Protein AF-A0A966QA47-F1 (afdb_monomer_lite)

Foldseek 3Di:
DVVQP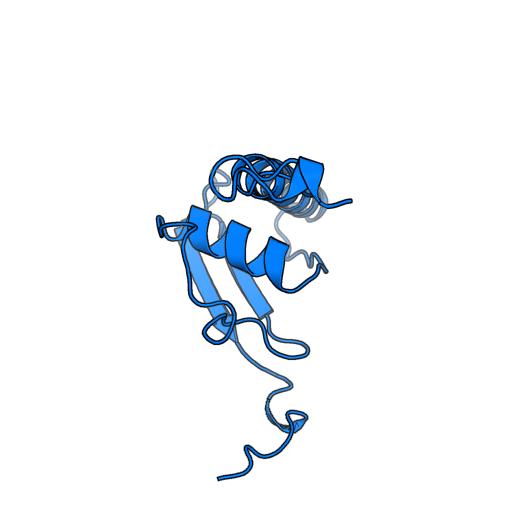PDVPPRPPDDDLVVLLVVVVVVVVVQVVVCPPHDGDDDDDQLSVQSNVCVLVVHDPDDDSVPGQDDDPKDWDFDADPVRDGPDIDIDDPPPVVDDDDDD

Structure (mmCIF, N/CA/C/O backbone):
data_AF-A0A966QA47-F1
#
_entry.id   AF-A0A966QA47-F1
#
loop_
_atom_site.group_PDB
_atom_site.id
_atom_site.type_symbol
_atom_site.label_atom_id
_atom_site.label_alt_id
_atom_site.label_comp_id
_atom_site.label_asym_id
_atom_site.label_entity_id
_atom_site.label_seq_id
_atom_site.pdbx_PDB_ins_code
_atom_site.Cartn_x
_atom_site.Cartn_y
_atom_site.Cartn_z
_atom_site.occupancy
_atom_site.B_iso_or_equiv
_atom_site.auth_seq_id
_atom_site.auth_comp_id
_atom_site.auth_asym_id
_atom_site.auth_atom_id
_atom_site.pdbx_PDB_model_num
ATOM 1 N N . ALA A 1 1 ? 23.779 8.541 -19.150 1.00 63.19 1 ALA A N 1
ATOM 2 C CA . ALA A 1 1 ? 22.661 7.634 -18.809 1.00 63.19 1 ALA A CA 1
ATOM 3 C C . ALA A 1 1 ? 23.133 6.231 -18.391 1.00 63.19 1 ALA A C 1
ATOM 5 O O . ALA A 1 1 ? 22.793 5.807 -17.298 1.00 63.19 1 ALA A O 1
ATOM 6 N N . TRP A 1 2 ? 23.969 5.535 -19.175 1.00 68.06 2 TRP A N 1
ATOM 7 C CA . TRP A 1 2 ? 24.352 4.129 -18.922 1.00 68.06 2 TRP A CA 1
ATOM 8 C C . TRP A 1 2 ? 25.136 3.871 -17.624 1.00 68.06 2 TRP A C 1
ATOM 10 O O . TRP A 1 2 ? 24.915 2.857 -16.968 1.00 68.06 2 TRP A O 1
ATOM 20 N N . LYS A 1 3 ? 25.967 4.824 -17.177 1.00 71.50 3 LYS A N 1
ATOM 21 C CA . LYS A 1 3 ? 26.704 4.721 -15.902 1.00 71.50 3 LYS A CA 1
ATOM 22 C C . LYS A 1 3 ? 25.813 4.554 -14.662 1.00 71.50 3 LYS A C 1
ATOM 24 O O . LYS A 1 3 ? 26.298 4.114 -13.634 1.00 71.50 3 LYS A O 1
ATOM 29 N N . HIS A 1 4 ? 24.525 4.899 -14.743 1.00 64.88 4 HIS A N 1
ATOM 30 C CA . HIS A 1 4 ? 23.577 4.783 -13.627 1.00 64.88 4 HIS A CA 1
ATOM 31 C C . HIS A 1 4 ? 22.844 3.434 -13.582 1.00 64.88 4 HIS A C 1
ATOM 33 O O . HIS A 1 4 ? 22.201 3.131 -12.578 1.00 64.88 4 HIS A O 1
ATOM 39 N N . LEU A 1 5 ? 22.968 2.631 -14.646 1.00 70.50 5 LEU A N 1
ATOM 40 C CA . LEU A 1 5 ? 22.315 1.330 -14.828 1.00 70.50 5 LEU A CA 1
ATOM 41 C C . LEU A 1 5 ? 23.267 0.143 -14.597 1.00 70.50 5 LEU A C 1
ATOM 43 O O . LEU A 1 5 ? 22.831 -1.002 -14.622 1.00 70.50 5 LEU A O 1
ATOM 47 N N . TRP A 1 6 ? 24.559 0.403 -14.370 1.00 75.62 6 TRP A N 1
ATOM 48 C CA . TRP A 1 6 ? 25.592 -0.635 -14.252 1.00 75.62 6 TRP A CA 1
ATOM 49 C C . TRP A 1 6 ? 25.422 -1.542 -13.027 1.00 75.62 6 TRP A C 1
ATOM 51 O O . TRP A 1 6 ? 25.799 -2.709 -13.061 1.00 75.62 6 TRP A O 1
ATOM 61 N N . ASN A 1 7 ? 24.847 -1.006 -11.947 1.00 74.50 7 ASN A N 1
ATOM 62 C CA . ASN A 1 7 ? 24.580 -1.747 -10.728 1.00 74.50 7 ASN A CA 1
ATOM 63 C C . ASN A 1 7 ? 23.064 -1.888 -10.536 1.00 74.50 7 ASN A C 1
ATOM 65 O O . ASN A 1 7 ? 22.442 -1.012 -9.927 1.00 74.50 7 ASN A O 1
ATOM 69 N N . PRO A 1 8 ? 22.460 -2.987 -11.017 1.00 67.25 8 PRO A N 1
ATOM 70 C CA . PRO A 1 8 ? 21.028 -3.219 -10.852 1.00 67.25 8 PRO A CA 1
ATOM 71 C C . PRO A 1 8 ? 20.625 -3.430 -9.383 1.00 67.25 8 PRO A C 1
ATOM 73 O O . PRO A 1 8 ? 19.454 -3.284 -9.048 1.00 67.25 8 PRO A O 1
ATOM 76 N N . TRP A 1 9 ? 21.581 -3.737 -8.497 1.00 70.12 9 TRP A N 1
ATOM 77 C CA . TRP A 1 9 ? 21.356 -3.956 -7.063 1.00 70.12 9 TRP A CA 1
ATOM 78 C C . TRP A 1 9 ? 21.452 -2.676 -6.226 1.00 70.12 9 TRP A C 1
ATOM 80 O O . TRP A 1 9 ? 20.928 -2.624 -5.115 1.00 70.12 9 TRP A O 1
ATOM 90 N N . ARG A 1 10 ? 22.104 -1.634 -6.752 1.00 66.44 10 ARG A N 1
ATOM 91 C CA . ARG A 1 10 ? 22.097 -0.267 -6.208 1.00 66.44 10 ARG A CA 1
ATOM 92 C C . ARG A 1 10 ? 21.760 0.717 -7.327 1.00 66.44 10 ARG A C 1
ATOM 94 O O . ARG A 1 10 ? 22.630 1.479 -7.759 1.00 66.44 10 ARG A O 1
ATOM 101 N N . PRO A 1 11 ? 20.520 0.670 -7.835 1.00 62.66 11 PRO A N 1
ATOM 102 C CA . PRO A 1 11 ? 20.110 1.524 -8.932 1.00 62.66 11 PRO A CA 1
ATOM 103 C C . PRO A 1 11 ? 20.150 2.984 -8.478 1.00 62.66 11 PRO A C 1
ATOM 105 O O . PRO A 1 11 ? 19.421 3.387 -7.581 1.00 62.66 11 PRO A O 1
ATOM 108 N N . SER A 1 12 ? 21.013 3.785 -9.102 1.00 65.50 12 SER A N 1
ATOM 109 C CA . SER A 1 12 ? 21.149 5.220 -8.786 1.00 65.50 12 SER A CA 1
ATOM 110 C C . SER A 1 12 ? 20.118 6.104 -9.500 1.00 65.50 12 SER A C 1
ATOM 112 O O . SER A 1 12 ? 20.156 7.322 -9.367 1.00 65.50 12 SER A O 1
ATOM 114 N N . TRP A 1 13 ? 19.223 5.505 -10.295 1.00 69.56 13 TRP A N 1
ATOM 115 C CA . TRP A 1 13 ? 18.276 6.229 -11.150 1.00 69.56 13 TRP A CA 1
ATOM 116 C C . TRP A 1 13 ? 16.886 6.423 -10.518 1.00 69.56 13 TRP A C 1
ATOM 118 O O . TRP A 1 13 ? 16.012 7.014 -11.150 1.00 69.56 13 TRP A O 1
ATOM 128 N N . GLY A 1 14 ? 16.657 5.930 -9.298 1.00 78.69 14 GLY A N 1
ATOM 129 C CA . GLY A 1 14 ? 15.354 6.005 -8.640 1.00 78.69 14 GLY A CA 1
ATOM 130 C C . GLY A 1 14 ? 15.439 5.971 -7.118 1.00 78.69 14 GLY A C 1
ATOM 131 O O . GLY A 1 14 ? 16.498 5.739 -6.542 1.00 78.69 14 GLY A O 1
ATOM 132 N N . GLU A 1 15 ? 14.296 6.205 -6.481 1.00 87.81 15 GLU A N 1
ATOM 133 C CA . GLU A 1 15 ? 14.147 6.183 -5.025 1.00 87.81 15 GLU A CA 1
ATOM 134 C C . GLU A 1 15 ? 14.139 4.733 -4.503 1.00 87.81 15 GLU A C 1
ATOM 136 O O . GLU A 1 15 ? 13.335 3.915 -4.982 1.00 87.81 15 GLU A O 1
ATOM 141 N N . PRO A 1 16 ? 14.975 4.394 -3.506 1.00 88.69 16 PRO A N 1
ATOM 142 C CA . PRO A 1 16 ? 14.943 3.092 -2.852 1.00 88.69 16 PRO A CA 1
ATOM 143 C C . PRO A 1 16 ? 13.549 2.746 -2.317 1.00 88.69 16 PRO A C 1
ATOM 145 O O . PRO A 1 16 ? 12.842 3.587 -1.764 1.00 88.69 16 PRO A O 1
ATOM 148 N N . TYR A 1 17 ? 13.147 1.477 -2.422 1.00 91.88 17 TYR A N 1
ATOM 149 C CA . TYR A 1 17 ? 11.828 1.051 -1.942 1.00 91.88 17 TYR A CA 1
ATOM 150 C C . TYR A 1 17 ? 11.619 1.313 -0.448 1.00 91.88 17 TYR A C 1
ATOM 152 O O . TYR A 1 17 ? 10.513 1.653 -0.048 1.00 91.88 17 TYR A O 1
ATOM 160 N N . THR A 1 18 ? 12.665 1.218 0.372 1.00 92.75 18 THR A N 1
ATOM 161 C CA . THR A 1 18 ? 12.602 1.549 1.803 1.00 92.75 18 THR A CA 1
ATOM 162 C C . THR A 1 18 ? 12.255 3.016 2.053 1.00 92.75 18 THR A C 1
ATOM 164 O O . THR A 1 18 ? 11.474 3.305 2.957 1.00 92.75 18 THR A O 1
ATOM 167 N N . GLU A 1 19 ? 12.775 3.930 1.233 1.00 94.00 19 GLU A N 1
ATOM 168 C CA . GLU A 1 19 ? 12.455 5.360 1.305 1.00 94.00 19 GLU A CA 1
ATOM 169 C C . GLU A 1 19 ? 11.022 5.623 0.822 1.00 94.00 19 GLU A C 1
ATOM 171 O O . GLU A 1 19 ? 10.259 6.298 1.516 1.00 94.00 19 GLU A O 1
ATOM 176 N N . GLN A 1 20 ? 10.595 4.967 -0.266 1.00 94.81 20 GLN A N 1
ATOM 177 C CA . GLN A 1 20 ? 9.199 5.014 -0.726 1.00 94.81 20 GLN A CA 1
ATOM 178 C C . GLN A 1 20 ? 8.220 4.532 0.352 1.00 94.81 20 GLN A C 1
ATOM 180 O O . GLN A 1 20 ? 7.184 5.162 0.569 1.00 94.81 20 GLN A O 1
ATOM 185 N N . VAL A 1 21 ? 8.540 3.435 1.053 1.00 97.12 21 VAL A N 1
ATOM 186 C CA . VAL A 1 21 ? 7.735 2.943 2.181 1.00 97.12 21 VAL A CA 1
ATOM 187 C C . VAL A 1 21 ? 7.667 3.992 3.283 1.00 97.12 21 VAL A C 1
ATOM 189 O O . VAL A 1 21 ? 6.572 4.276 3.760 1.00 97.12 21 VAL A O 1
ATOM 192 N N . ALA A 1 22 ? 8.804 4.556 3.697 1.00 97.75 22 ALA A N 1
ATOM 193 C CA . ALA A 1 22 ? 8.844 5.550 4.767 1.00 97.75 22 ALA A CA 1
ATOM 194 C C . ALA A 1 22 ? 7.977 6.772 4.426 1.00 97.75 22 ALA A C 1
ATOM 196 O O . ALA A 1 22 ? 7.144 7.189 5.231 1.00 97.75 22 ALA A O 1
ATOM 197 N N . ARG A 1 23 ? 8.092 7.277 3.194 1.00 97.38 23 ARG A N 1
ATOM 198 C CA . ARG A 1 23 ? 7.320 8.421 2.702 1.00 97.38 23 ARG A CA 1
ATOM 199 C C . ARG A 1 23 ? 5.823 8.126 2.610 1.00 97.38 23 ARG A C 1
ATOM 201 O O . ARG A 1 23 ? 5.010 8.935 3.048 1.00 97.38 23 ARG A O 1
ATOM 208 N N . MET A 1 24 ? 5.447 6.955 2.097 1.00 97.94 24 MET A N 1
ATOM 209 C CA . MET A 1 24 ? 4.043 6.541 2.033 1.00 97.94 24 MET A CA 1
ATOM 210 C C . MET A 1 24 ? 3.447 6.294 3.426 1.00 97.94 24 MET A C 1
ATOM 212 O O . MET A 1 24 ? 2.305 6.678 3.662 1.00 97.94 24 MET A O 1
ATOM 216 N N . LYS A 1 25 ? 4.207 5.717 4.368 1.00 97.62 25 LYS A N 1
ATOM 217 C CA . LYS A 1 25 ? 3.774 5.562 5.767 1.00 97.62 25 LYS A CA 1
ATOM 218 C C . LYS A 1 25 ? 3.527 6.915 6.429 1.00 97.62 25 LYS A C 1
ATOM 220 O O . LYS A 1 25 ? 2.502 7.071 7.080 1.00 97.62 25 LYS A O 1
ATOM 225 N N . ALA A 1 26 ? 4.410 7.891 6.217 1.00 98.06 26 ALA A N 1
ATOM 226 C CA . ALA A 1 26 ? 4.222 9.245 6.734 1.00 98.06 26 ALA A CA 1
ATOM 227 C C . ALA A 1 26 ? 2.957 9.912 6.164 1.00 98.06 26 ALA A C 1
ATOM 229 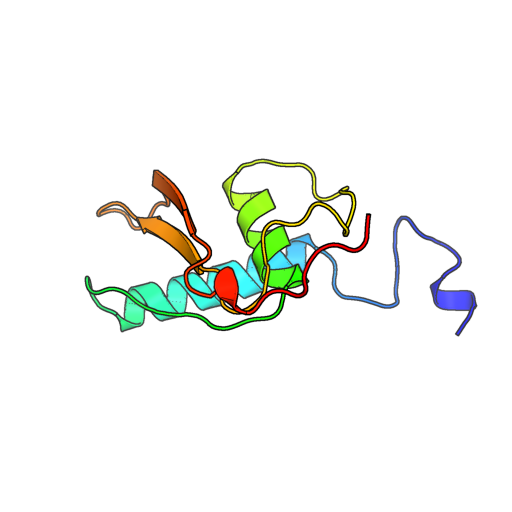O O . ALA A 1 26 ? 2.194 10.512 6.915 1.00 98.06 26 ALA A O 1
ATOM 230 N N . ALA A 1 27 ? 2.691 9.760 4.861 1.00 98.06 27 ALA A N 1
ATOM 231 C CA . ALA A 1 27 ? 1.476 10.285 4.234 1.00 98.06 27 ALA A CA 1
ATOM 232 C C . ALA A 1 27 ? 0.194 9.628 4.778 1.00 98.06 27 ALA A C 1
ATOM 234 O O . ALA A 1 27 ? -0.781 10.320 5.064 1.00 98.06 27 ALA A O 1
ATOM 235 N N . VAL A 1 28 ? 0.199 8.301 4.948 1.00 97.94 28 VAL A N 1
ATOM 236 C CA . VAL A 1 28 ? -0.924 7.562 5.547 1.00 97.94 28 VAL A CA 1
ATOM 237 C C . VAL A 1 28 ? -1.159 7.999 6.989 1.00 97.94 28 VAL A C 1
ATOM 239 O O . VAL A 1 28 ? -2.301 8.234 7.370 1.00 97.94 28 VAL A O 1
ATOM 242 N N . GLU A 1 29 ? -0.097 8.150 7.778 1.00 97.50 29 GLU A N 1
ATOM 243 C CA . GLU A 1 29 ? -0.207 8.575 9.172 1.00 97.50 29 GLU A CA 1
ATOM 244 C C . GLU A 1 29 ? -0.735 10.008 9.292 1.00 97.50 29 GLU A C 1
ATOM 246 O O . GLU A 1 29 ? -1.645 10.265 10.076 1.00 97.50 29 GLU A O 1
ATOM 251 N N . ALA A 1 30 ? -0.245 10.929 8.458 1.00 98.19 30 ALA A N 1
ATOM 252 C CA . ALA A 1 30 ? -0.763 12.292 8.402 1.00 98.19 30 ALA A CA 1
ATOM 253 C C . ALA A 1 30 ? -2.263 12.316 8.059 1.00 98.19 30 ALA A C 1
ATOM 255 O O . ALA A 1 30 ? -3.032 13.035 8.698 1.00 98.19 30 ALA A O 1
ATOM 256 N N . ALA A 1 31 ? -2.696 11.492 7.098 1.00 98.12 31 ALA A N 1
ATOM 257 C CA . ALA A 1 31 ? -4.104 11.365 6.733 1.00 98.12 31 ALA A CA 1
ATOM 258 C C . ALA A 1 31 ? -4.950 10.761 7.870 1.00 98.12 31 ALA A C 1
ATOM 260 O O . ALA A 1 31 ? -6.033 11.267 8.156 1.00 98.12 31 ALA A O 1
ATOM 261 N N . ARG A 1 32 ? -4.444 9.728 8.559 1.00 96.94 32 ARG A N 1
ATOM 262 C CA . ARG A 1 32 ? -5.100 9.099 9.718 1.00 96.94 32 ARG A CA 1
ATOM 263 C C . ARG A 1 32 ? -5.315 10.100 10.855 1.00 96.94 32 ARG A C 1
ATOM 265 O O . ARG A 1 32 ? -6.411 10.173 11.406 1.00 96.94 32 ARG A O 1
ATOM 272 N N . VAL A 1 33 ? -4.284 10.881 11.189 1.00 97.00 33 VAL A N 1
ATOM 273 C CA . VAL A 1 33 ? -4.358 11.923 12.224 1.00 97.00 33 VAL A CA 1
ATOM 274 C C . VAL A 1 33 ? -5.357 13.010 11.825 1.00 97.00 33 VAL A C 1
ATOM 276 O O . VAL A 1 33 ? -6.216 13.368 12.628 1.00 97.00 33 VAL A O 1
ATOM 279 N N . ALA A 1 34 ? -5.305 13.491 10.579 1.00 97.94 34 ALA A N 1
ATOM 280 C CA . ALA A 1 34 ? -6.223 14.516 10.083 1.00 97.94 34 ALA A CA 1
ATOM 281 C C . ALA A 1 34 ? -7.692 14.051 10.055 1.00 97.94 34 ALA A C 1
ATOM 283 O O . ALA A 1 34 ? -8.595 14.853 10.290 1.00 97.94 34 ALA A O 1
ATOM 284 N N . ALA A 1 35 ? -7.943 12.764 9.795 1.00 97.31 35 ALA A N 1
ATOM 285 C CA . ALA A 1 35 ? -9.292 12.204 9.759 1.00 97.31 35 ALA A CA 1
ATOM 286 C C . ALA A 1 35 ? -9.938 12.055 11.149 1.00 97.31 35 ALA A C 1
ATOM 288 O O . ALA A 1 35 ? -11.162 11.961 11.238 1.00 97.31 35 ALA A O 1
ATOM 289 N N . ASN A 1 36 ? -9.144 12.064 12.229 1.00 94.69 36 ASN A N 1
ATOM 290 C CA . ASN A 1 36 ? -9.600 12.075 13.624 1.00 94.69 36 ASN A CA 1
ATOM 291 C C . ASN A 1 36 ? -10.713 11.045 13.929 1.00 94.69 36 ASN A C 1
ATOM 293 O O . ASN A 1 36 ? -11.816 11.394 14.352 1.00 94.69 36 ASN A O 1
ATOM 297 N N . GLY A 1 37 ? -10.433 9.766 13.659 1.00 93.12 37 GLY A N 1
ATOM 298 C CA . GLY A 1 37 ? -11.367 8.655 13.896 1.00 93.12 37 GLY A CA 1
ATOM 299 C C . GLY A 1 37 ? -12.363 8.387 12.762 1.00 93.12 37 GLY A C 1
ATOM 300 O O . GLY A 1 37 ? -13.197 7.496 12.892 1.00 93.12 37 GLY A O 1
ATOM 301 N N . LYS A 1 38 ? -12.277 9.130 11.654 1.00 96.06 38 LYS A N 1
ATOM 302 C CA . LYS A 1 38 ? -13.000 8.860 10.403 1.00 96.06 38 LYS A CA 1
ATOM 303 C C . LYS A 1 38 ? -12.082 8.192 9.379 1.00 96.06 38 LYS A C 1
ATOM 305 O O . LYS A 1 38 ? -10.866 8.131 9.562 1.00 96.06 38 LYS A O 1
ATOM 310 N N . ASP A 1 39 ? -12.669 7.765 8.267 1.00 96.69 39 ASP A N 1
ATOM 311 C CA . ASP A 1 39 ? -11.916 7.266 7.121 1.00 96.69 39 ASP A CA 1
ATOM 312 C C . ASP A 1 39 ? -11.214 8.404 6.368 1.00 96.69 39 ASP A C 1
ATOM 314 O O . ASP A 1 39 ? -11.745 9.508 6.218 1.00 96.69 39 ASP A O 1
ATOM 318 N N . ALA A 1 40 ? -10.020 8.110 5.852 1.00 97.56 40 ALA A N 1
ATOM 319 C CA . ALA A 1 40 ? -9.227 9.011 5.021 1.00 97.56 40 ALA A CA 1
ATOM 320 C C . ALA A 1 40 ? -8.837 8.321 3.709 1.00 97.56 40 ALA A C 1
ATOM 322 O O . ALA A 1 40 ? -8.583 7.115 3.678 1.00 97.56 40 ALA A O 1
ATOM 323 N N . ILE A 1 41 ? -8.733 9.096 2.627 1.00 97.00 41 ILE A N 1
ATOM 324 C CA . ILE A 1 41 ? -8.305 8.603 1.314 1.00 97.00 41 ILE A CA 1
ATOM 325 C C . ILE A 1 41 ? -6.974 9.251 0.944 1.00 97.00 41 ILE A C 1
ATOM 327 O O . ILE A 1 41 ? -6.843 10.473 0.941 1.00 97.00 41 ILE A O 1
ATOM 331 N N . VAL A 1 42 ? -6.000 8.417 0.574 1.00 97.81 42 VAL A N 1
ATOM 332 C CA . VAL A 1 42 ? -4.719 8.845 0.004 1.00 97.81 42 VAL A CA 1
ATOM 333 C C . VAL A 1 42 ? -4.630 8.322 -1.423 1.00 97.81 42 VAL A C 1
ATOM 335 O O . VAL A 1 42 ? -4.708 7.116 -1.656 1.00 97.81 42 VAL A O 1
ATOM 338 N N . VAL A 1 43 ? -4.448 9.228 -2.384 1.00 97.31 43 VAL A N 1
ATOM 339 C CA . VAL A 1 43 ? -4.314 8.887 -3.806 1.00 97.31 43 VAL A CA 1
ATOM 340 C C . VAL A 1 43 ? -2.840 8.920 -4.191 1.00 97.31 43 VAL A C 1
ATOM 342 O O . VAL A 1 43 ? -2.126 9.871 -3.886 1.00 97.31 43 VAL A O 1
ATOM 345 N N . SER A 1 44 ? -2.370 7.863 -4.846 1.00 95.75 44 SER A N 1
ATOM 346 C CA . SER A 1 44 ? -0.976 7.730 -5.269 1.00 95.75 44 SER A CA 1
ATOM 347 C C . SER A 1 44 ? -0.879 6.869 -6.530 1.00 95.75 44 SER A C 1
ATOM 349 O O . SER A 1 44 ? -1.886 6.484 -7.126 1.00 95.75 44 SER A O 1
ATOM 351 N N . HIS A 1 45 ? 0.344 6.574 -6.955 1.00 95.06 45 HIS A N 1
ATOM 352 C CA . HIS A 1 45 ? 0.620 5.755 -8.127 1.00 95.06 45 HIS A CA 1
ATOM 353 C C . HIS A 1 45 ? 0.832 4.281 -7.773 1.00 95.06 45 HIS A C 1
ATOM 355 O O . HIS A 1 45 ? 1.093 3.904 -6.630 1.00 95.06 45 HIS A O 1
ATOM 361 N N . GLN A 1 46 ? 0.779 3.444 -8.810 1.00 95.44 46 GLN A N 1
ATOM 362 C CA . GLN A 1 46 ? 0.790 1.989 -8.694 1.00 95.44 46 GLN A CA 1
ATOM 363 C C . GLN A 1 46 ? 1.948 1.434 -7.850 1.00 95.44 46 GLN A C 1
ATOM 365 O O . GLN A 1 46 ? 1.749 0.563 -7.005 1.00 95.44 46 GLN A O 1
ATOM 370 N N . LEU A 1 47 ? 3.175 1.909 -8.092 1.00 94.94 47 LEU A N 1
ATOM 371 C CA . LEU A 1 47 ? 4.365 1.385 -7.424 1.00 94.94 47 LEU A CA 1
ATOM 372 C C . LEU A 1 47 ? 4.416 1.756 -5.928 1.00 94.94 47 LEU A C 1
ATOM 374 O O . LEU A 1 47 ? 4.541 0.825 -5.131 1.00 94.94 47 LEU A O 1
ATOM 378 N N . PRO A 1 48 ? 4.266 3.033 -5.519 1.00 96.00 48 PRO A N 1
ATOM 379 C CA . PRO A 1 48 ? 4.222 3.392 -4.101 1.00 96.00 48 PRO A CA 1
ATOM 380 C C . PRO A 1 48 ? 3.147 2.644 -3.302 1.00 96.00 48 PRO A C 1
ATOM 382 O O . PRO A 1 48 ? 3.434 2.157 -2.210 1.00 96.00 48 PRO A O 1
ATOM 385 N N . ILE A 1 49 ? 1.936 2.490 -3.859 1.00 97.38 49 ILE A N 1
ATOM 386 C CA . ILE A 1 49 ? 0.842 1.739 -3.216 1.00 97.38 49 ILE A CA 1
ATOM 387 C C . ILE A 1 49 ? 1.255 0.280 -2.999 1.00 97.38 49 ILE A C 1
ATOM 389 O O . ILE A 1 49 ? 1.147 -0.251 -1.892 1.00 97.38 49 ILE A O 1
ATOM 393 N N . TRP A 1 50 ? 1.777 -0.367 -4.044 1.00 97.12 50 TRP A N 1
ATOM 394 C CA . TRP A 1 50 ? 2.176 -1.771 -3.982 1.00 97.12 50 TRP A CA 1
ATOM 395 C C . TRP A 1 50 ? 3.329 -2.027 -3.006 1.00 97.12 50 TRP A C 1
ATOM 397 O O . TRP A 1 50 ? 3.322 -3.022 -2.280 1.00 97.12 50 TRP A O 1
ATOM 407 N N . ILE A 1 51 ? 4.324 -1.140 -2.979 1.00 96.81 51 ILE A N 1
ATOM 408 C CA . ILE A 1 51 ? 5.493 -1.269 -2.106 1.00 96.81 51 ILE A CA 1
ATOM 409 C C . ILE A 1 51 ? 5.119 -1.012 -0.640 1.00 96.81 51 ILE A C 1
ATOM 411 O O . ILE A 1 51 ? 5.546 -1.778 0.227 1.00 96.81 51 ILE A O 1
ATOM 415 N N . LEU A 1 52 ? 4.255 -0.026 -0.358 1.00 97.62 52 LEU A N 1
ATOM 416 C CA . LEU A 1 52 ? 3.683 0.167 0.979 1.00 97.62 52 LEU A CA 1
ATOM 417 C C . LEU A 1 52 ? 2.942 -1.094 1.438 1.00 97.62 52 LEU A C 1
ATOM 419 O O . LEU A 1 52 ? 3.241 -1.622 2.508 1.00 97.62 52 LEU A O 1
ATOM 423 N N . ARG A 1 53 ? 2.024 -1.606 0.610 1.00 97.19 53 ARG A N 1
ATOM 424 C CA . ARG A 1 53 ? 1.284 -2.841 0.893 1.00 97.19 53 ARG A CA 1
ATOM 425 C C . ARG A 1 53 ? 2.221 -4.017 1.161 1.00 97.19 53 ARG A C 1
ATOM 427 O O . ARG A 1 53 ? 2.056 -4.708 2.159 1.00 97.19 53 ARG A O 1
ATOM 434 N N . SER A 1 54 ? 3.229 -4.206 0.311 1.00 96.62 54 SER A N 1
ATOM 435 C CA . SER A 1 54 ? 4.221 -5.273 0.474 1.00 96.62 54 SER A CA 1
ATOM 436 C C . SER A 1 54 ? 4.953 -5.156 1.811 1.00 96.62 54 SER A C 1
ATOM 438 O O . SER A 1 54 ? 5.143 -6.163 2.481 1.00 96.62 54 SER A O 1
ATOM 440 N N . SER A 1 55 ? 5.311 -3.937 2.236 1.00 96.94 55 SER A N 1
ATOM 441 C CA . SER A 1 55 ? 5.917 -3.712 3.552 1.00 96.94 55 SER A CA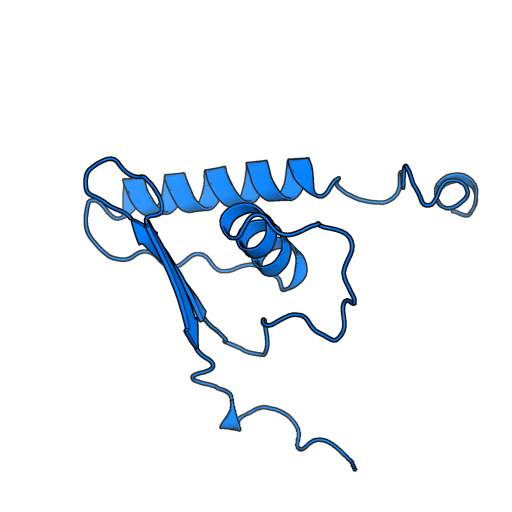 1
ATOM 442 C C . SER A 1 55 ? 4.968 -4.028 4.707 1.00 96.94 55 SER A C 1
ATOM 444 O O . SER A 1 55 ? 5.436 -4.556 5.712 1.00 96.94 55 SER A O 1
ATOM 446 N N . VAL A 1 56 ? 3.682 -3.686 4.595 1.00 96.69 56 VAL A N 1
ATOM 447 C CA . VAL A 1 56 ? 2.671 -3.968 5.629 1.00 96.69 56 VAL A CA 1
ATOM 448 C C . VAL A 1 56 ? 2.412 -5.473 5.746 1.00 96.69 56 VAL A C 1
ATOM 450 O O . VAL A 1 56 ? 2.346 -5.996 6.849 1.00 96.69 56 VAL A O 1
ATOM 453 N N . GLU A 1 57 ? 2.338 -6.184 4.620 1.00 95.69 57 GLU A N 1
ATOM 454 C CA . GLU A 1 57 ? 2.136 -7.640 4.564 1.00 95.69 57 GLU A CA 1
ATOM 455 C C . GLU A 1 57 ? 3.426 -8.451 4.834 1.00 95.69 57 GLU A C 1
ATOM 457 O O . GLU A 1 57 ? 3.405 -9.676 4.738 1.00 95.69 57 GLU A O 1
ATOM 462 N N . GLY A 1 58 ? 4.567 -7.802 5.111 1.00 95.44 58 GLY A N 1
ATOM 463 C CA . GLY A 1 58 ? 5.851 -8.477 5.359 1.00 95.44 58 GLY A CA 1
ATOM 464 C C . GLY A 1 58 ? 6.466 -9.175 4.134 1.00 95.44 58 GLY A C 1
ATOM 465 O O . GLY A 1 58 ? 7.277 -10.090 4.271 1.00 95.44 58 GLY A O 1
ATOM 466 N N . ARG A 1 59 ? 6.085 -8.772 2.917 1.00 94.69 59 ARG A N 1
ATOM 467 C CA . ARG A 1 59 ? 6.551 -9.361 1.652 1.00 94.69 59 ARG A CA 1
ATOM 468 C C . ARG A 1 59 ? 7.902 -8.789 1.215 1.00 94.69 59 ARG A C 1
ATOM 470 O O . ARG A 1 59 ? 8.252 -7.648 1.508 1.00 94.69 59 ARG A O 1
ATOM 477 N N . ARG A 1 60 ? 8.645 -9.566 0.419 1.00 93.38 60 ARG A N 1
ATOM 478 C CA . ARG A 1 60 ? 9.868 -9.096 -0.256 1.00 93.38 60 ARG A CA 1
ATOM 479 C C . ARG A 1 60 ? 9.526 -8.013 -1.281 1.00 93.38 60 ARG A C 1
ATOM 481 O O . ARG A 1 60 ? 8.543 -8.132 -2.005 1.00 93.38 60 ARG A O 1
ATOM 488 N N 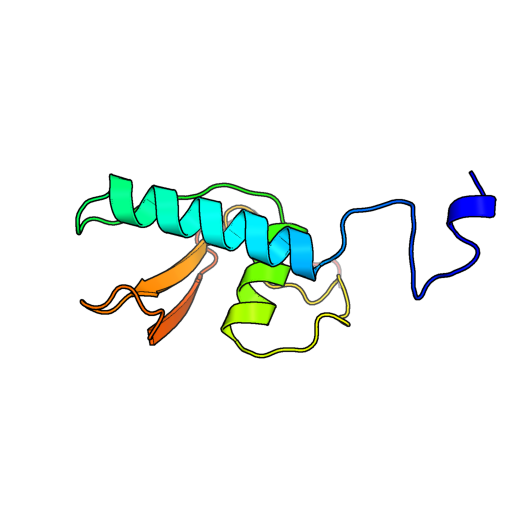. PHE A 1 61 ? 10.394 -7.009 -1.414 1.00 91.62 61 PHE A N 1
ATOM 489 C CA . PHE A 1 61 ? 10.228 -5.973 -2.441 1.00 91.62 61 PHE A CA 1
ATOM 490 C C . PHE A 1 61 ? 10.633 -6.422 -3.846 1.00 91.62 61 PHE A C 1
ATOM 492 O O . PHE A 1 61 ? 10.246 -5.781 -4.817 1.00 91.62 61 PHE A O 1
ATOM 499 N N . LEU A 1 62 ? 11.384 -7.517 -3.986 1.00 89.50 62 LEU A N 1
ATOM 500 C CA . LEU A 1 62 ? 11.610 -8.134 -5.290 1.00 89.50 62 LEU A CA 1
ATOM 501 C C . LEU A 1 62 ? 10.323 -8.842 -5.730 1.00 89.50 62 LEU A C 1
ATOM 503 O O . LEU A 1 62 ? 9.881 -9.783 -5.074 1.00 89.50 62 LEU A O 1
ATOM 507 N N . HIS A 1 63 ? 9.725 -8.384 -6.827 1.00 91.50 63 HIS A N 1
ATOM 508 C CA . HIS A 1 63 ? 8.434 -8.864 -7.315 1.00 91.50 63 HIS A CA 1
ATOM 509 C C . HIS A 1 63 ? 8.360 -8.797 -8.844 1.00 91.50 63 HIS A C 1
ATOM 511 O O . HIS A 1 63 ? 9.149 -8.107 -9.483 1.00 91.50 63 HIS A O 1
ATOM 517 N N . ASP A 1 64 ? 7.380 -9.491 -9.426 1.00 92.50 64 ASP A N 1
ATOM 518 C CA . ASP A 1 64 ? 7.003 -9.313 -10.830 1.00 92.50 64 ASP A CA 1
ATOM 519 C C . ASP A 1 64 ? 6.049 -8.107 -10.950 1.00 92.50 64 ASP A C 1
ATOM 521 O O . ASP A 1 64 ? 4.928 -8.174 -10.428 1.00 92.50 64 ASP A O 1
ATOM 525 N N . PRO A 1 65 ? 6.430 -7.013 -11.641 1.00 89.50 65 PRO A N 1
ATOM 526 C CA . PRO A 1 65 ? 5.595 -5.817 -11.759 1.00 89.50 65 PRO A CA 1
ATOM 527 C C . PRO A 1 65 ? 4.225 -6.059 -12.410 1.00 89.50 65 PRO A C 1
ATOM 529 O O . PRO A 1 65 ? 3.312 -5.254 -12.212 1.00 89.50 65 PRO A O 1
ATOM 532 N N . ARG A 1 66 ? 4.060 -7.152 -13.168 1.00 89.06 66 ARG A N 1
ATOM 533 C CA . ARG A 1 66 ? 2.804 -7.523 -13.847 1.00 89.06 66 ARG A CA 1
ATOM 534 C C . ARG A 1 66 ? 1.785 -8.169 -12.910 1.00 89.06 66 ARG A C 1
ATOM 536 O O . ARG A 1 66 ? 0.616 -8.261 -13.259 1.00 89.06 66 ARG A O 1
ATOM 543 N N . LYS A 1 67 ? 2.222 -8.626 -11.732 1.00 90.31 67 LYS A N 1
ATOM 544 C CA . LYS A 1 67 ? 1.379 -9.310 -10.737 1.00 90.31 67 LYS A CA 1
ATOM 545 C C . LYS A 1 67 ? 0.899 -8.386 -9.611 1.00 90.31 67 LYS A C 1
ATOM 547 O O . LYS A 1 67 ? 0.337 -8.861 -8.628 1.00 90.31 67 LYS A O 1
ATOM 552 N N . ARG A 1 68 ? 1.141 -7.077 -9.723 1.00 94.44 68 ARG A N 1
ATOM 553 C CA . ARG A 1 68 ? 0.733 -6.089 -8.716 1.00 94.44 68 ARG A CA 1
ATOM 554 C C . ARG A 1 68 ? -0.788 -5.949 -8.690 1.00 94.44 68 ARG A C 1
ATOM 556 O O . ARG A 1 68 ? -1.394 -5.653 -9.715 1.00 94.44 68 ARG A O 1
ATOM 563 N N . GLN A 1 69 ? -1.383 -6.082 -7.508 1.00 94.12 69 GLN A N 1
ATOM 564 C CA . GLN A 1 69 ? -2.788 -5.735 -7.275 1.00 94.12 69 GLN A CA 1
ATOM 565 C C . GLN A 1 69 ? -2.890 -4.227 -7.044 1.00 94.12 69 GLN A C 1
ATOM 567 O O . GLN A 1 69 ? -2.722 -3.753 -5.922 1.00 94.12 69 GLN A O 1
ATOM 572 N N . CYS A 1 70 ? -3.045 -3.481 -8.136 1.00 95.69 70 CYS A N 1
ATOM 573 C CA . CYS A 1 70 ? -3.256 -2.036 -8.134 1.00 95.69 70 CYS A CA 1
ATOM 574 C C . CYS A 1 70 ? -3.749 -1.594 -9.525 1.00 95.69 70 CYS A C 1
ATOM 576 O O . CYS A 1 70 ? -3.066 -0.862 -10.245 1.00 95.69 70 CYS A O 1
ATOM 578 N N . THR A 1 71 ? -4.887 -2.139 -9.951 1.00 94.50 71 THR A N 1
ATOM 579 C CA . THR A 1 71 ? -5.555 -1.778 -11.208 1.00 94.50 71 THR A CA 1
ATOM 580 C C . THR A 1 71 ? -6.269 -0.422 -11.094 1.00 94.50 71 THR A C 1
ATOM 582 O O . THR A 1 71 ? -6.240 0.226 -10.040 1.00 94.50 71 THR A O 1
ATOM 585 N N . LEU A 1 72 ? -6.873 0.033 -12.199 1.00 93.88 72 LEU A N 1
ATOM 586 C CA . LEU A 1 72 ? -7.575 1.315 -12.292 1.00 93.88 72 LEU A CA 1
ATOM 587 C C . LEU A 1 72 ? -8.599 1.474 -11.161 1.00 93.88 72 LEU A C 1
ATOM 589 O O . LEU A 1 72 ? -9.472 0.627 -10.998 1.00 93.88 72 LEU A O 1
ATOM 593 N N . ALA A 1 73 ? -8.480 2.573 -10.410 1.00 95.25 73 ALA A N 1
ATOM 594 C CA . ALA A 1 73 ? -9.363 2.928 -9.294 1.00 95.25 73 ALA A CA 1
ATOM 595 C C . ALA A 1 73 ? -9.625 1.776 -8.298 1.00 95.25 73 ALA A C 1
ATOM 597 O O . ALA A 1 73 ? -10.687 1.697 -7.682 1.00 95.25 73 ALA A O 1
ATOM 598 N N . SER A 1 74 ? -8.649 0.881 -8.135 1.00 97.00 74 SER A N 1
ATOM 599 C CA . SER A 1 74 ? -8.658 -0.101 -7.055 1.00 97.00 74 SER A CA 1
ATOM 600 C C . SER A 1 74 ? -8.340 0.550 -5.708 1.00 97.00 74 SER A C 1
ATOM 602 O O . SER A 1 74 ? -7.662 1.577 -5.642 1.00 97.00 74 SER A O 1
ATOM 604 N N . VAL A 1 75 ? -8.826 -0.052 -4.624 1.00 97.69 75 VAL A N 1
ATOM 605 C CA . VAL A 1 75 ? -8.672 0.457 -3.258 1.00 97.69 75 VAL A CA 1
ATOM 606 C C . VAL A 1 75 ? -7.933 -0.579 -2.421 1.00 97.69 75 VAL A C 1
ATOM 608 O O . VAL A 1 75 ? -8.332 -1.738 -2.344 1.00 97.69 75 VAL A O 1
ATOM 611 N N . THR A 1 76 ? -6.836 -0.158 -1.792 1.00 97.81 76 THR A N 1
ATOM 612 C CA . THR A 1 76 ? -6.158 -0.922 -0.737 1.00 97.81 76 THR A CA 1
ATOM 613 C C . THR A 1 76 ? -6.440 -0.231 0.590 1.00 97.81 76 THR A C 1
ATOM 615 O O . THR A 1 76 ? -5.960 0.879 0.808 1.00 97.81 76 THR A O 1
ATOM 618 N N . SER A 1 77 ? -7.214 -0.870 1.462 1.00 97.88 77 SER A N 1
ATOM 619 C CA . SER A 1 77 ? -7.600 -0.321 2.765 1.00 97.88 77 SER A CA 1
ATOM 620 C C . SER A 1 77 ? -6.683 -0.859 3.856 1.00 97.88 77 SER A C 1
ATOM 622 O O . SER A 1 77 ? -6.492 -2.071 3.957 1.00 97.88 77 SER A O 1
ATOM 624 N N . LEU A 1 78 ? -6.141 0.039 4.678 1.00 98.00 78 LEU A N 1
ATOM 625 C CA . LEU A 1 78 ? -5.413 -0.292 5.902 1.00 98.00 78 LEU A CA 1
ATOM 626 C C . LEU A 1 78 ? -6.345 -0.060 7.090 1.00 98.00 78 LEU A C 1
ATOM 628 O O . LEU A 1 78 ? -6.851 1.046 7.262 1.00 98.00 78 LEU A O 1
ATOM 632 N N . HIS A 1 79 ? -6.563 -1.095 7.895 1.00 97.50 79 HIS A N 1
ATOM 633 C CA . HIS A 1 79 ? -7.419 -1.031 9.077 1.00 97.50 79 HIS A CA 1
ATOM 634 C C . HIS A 1 79 ? -6.558 -0.806 10.310 1.00 97.50 79 HIS A C 1
ATOM 636 O O . HIS A 1 79 ? -5.617 -1.568 10.543 1.00 97.50 79 HIS A O 1
ATOM 642 N N . PHE A 1 80 ? -6.878 0.226 11.086 1.00 96.81 80 PHE A N 1
ATOM 643 C CA . PHE A 1 80 ? -6.127 0.616 12.276 1.00 96.81 80 PHE A CA 1
ATOM 644 C C . PHE A 1 80 ? -6.894 0.266 13.549 1.00 96.81 80 PHE A C 1
ATOM 646 O O . PHE A 1 80 ? -8.115 0.399 13.596 1.00 96.81 80 PHE A O 1
ATOM 653 N N . ASP A 1 81 ? -6.176 -0.150 14.589 1.00 95.50 81 ASP A N 1
ATOM 654 C CA . ASP A 1 81 ? -6.731 -0.242 15.938 1.00 95.50 81 ASP A CA 1
ATOM 655 C C . ASP A 1 81 ? -6.696 1.111 16.672 1.00 95.50 81 ASP A C 1
ATOM 657 O O . ASP A 1 81 ? -6.189 2.119 16.169 1.00 95.50 81 ASP A O 1
ATOM 661 N N . ALA A 1 82 ? -7.203 1.128 17.908 1.00 92.75 82 ALA A N 1
ATOM 662 C CA . ALA A 1 82 ? -7.200 2.315 18.763 1.00 92.75 82 ALA A CA 1
ATOM 663 C C . ALA A 1 82 ? -5.787 2.842 19.091 1.00 92.75 82 ALA A C 1
ATOM 665 O O . ALA A 1 82 ? -5.638 4.009 19.444 1.00 92.75 82 ALA A O 1
ATOM 666 N N . SER A 1 83 ? -4.746 2.010 18.965 1.00 93.81 83 SER A N 1
ATOM 667 C CA . SER A 1 83 ? -3.349 2.408 19.175 1.00 93.81 83 SER A CA 1
ATOM 668 C C . SER A 1 83 ? -2.695 3.010 17.925 1.00 93.81 83 SER A C 1
ATOM 670 O O . SER A 1 83 ? -1.556 3.470 17.989 1.00 93.81 83 SER A O 1
ATOM 672 N N . GLY A 1 84 ? -3.398 3.017 16.786 1.00 92.38 84 GLY A N 1
ATOM 673 C CA . GLY A 1 84 ? -2.867 3.469 15.502 1.00 92.38 84 GLY A CA 1
ATOM 674 C C . GLY A 1 84 ? -1.999 2.425 14.797 1.00 92.38 84 GLY A C 1
ATOM 675 O O . GLY A 1 84 ? -1.264 2.766 13.872 1.00 92.38 84 GLY A O 1
ATOM 676 N N . ARG A 1 85 ? -2.066 1.149 15.198 1.00 94.19 85 ARG A N 1
ATOM 677 C CA . ARG A 1 85 ? -1.366 0.056 14.510 1.00 94.19 85 ARG A CA 1
ATOM 678 C C . ARG A 1 85 ? -2.253 -0.546 13.433 1.00 94.19 85 ARG A C 1
ATOM 680 O O . ARG A 1 85 ? 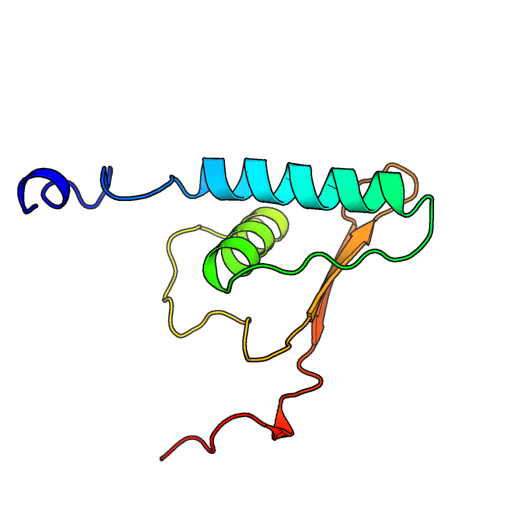-3.453 -0.710 13.628 1.00 94.19 85 ARG A O 1
ATOM 687 N N . VAL A 1 86 ? -1.648 -0.907 12.303 1.00 96.56 86 VAL A N 1
ATOM 688 C CA . VAL A 1 86 ? -2.354 -1.624 11.236 1.00 96.56 86 VAL A CA 1
ATOM 689 C C . VAL A 1 86 ? -2.612 -3.059 11.691 1.00 96.56 86 VAL A C 1
ATOM 691 O O . VAL A 1 86 ? -1.663 -3.798 11.949 1.00 96.56 86 VAL A O 1
ATOM 694 N N . VAL A 1 87 ? -3.882 -3.450 11.761 1.00 96.88 87 VAL A N 1
ATOM 695 C CA . VAL A 1 87 ? -4.320 -4.792 12.181 1.00 96.88 87 VAL A CA 1
ATOM 696 C C . VAL A 1 87 ? -4.827 -5.646 11.025 1.00 96.88 87 VAL A C 1
ATOM 698 O O . VAL A 1 87 ? -4.793 -6.870 11.106 1.00 96.88 87 VAL A O 1
ATOM 701 N N . ALA A 1 88 ? -5.272 -5.022 9.933 1.00 96.56 88 ALA A N 1
ATOM 702 C CA . ALA A 1 88 ? -5.716 -5.736 8.743 1.00 96.56 88 ALA A CA 1
ATOM 703 C C . ALA A 1 88 ? -5.507 -4.912 7.469 1.00 96.56 88 ALA A C 1
ATOM 705 O O . ALA A 1 88 ? -5.358 -3.688 7.500 1.00 96.56 88 ALA A O 1
ATOM 706 N N . LEU A 1 89 ? -5.536 -5.606 6.332 1.00 97.38 89 LEU A N 1
ATOM 707 C CA . LEU A 1 89 ? -5.491 -5.019 4.999 1.00 97.38 89 LEU A CA 1
ATOM 708 C C . LEU A 1 89 ? -6.534 -5.698 4.113 1.00 97.38 89 LEU A C 1
ATOM 710 O O . LEU A 1 89 ? -6.611 -6.925 4.077 1.00 97.38 89 LEU A O 1
ATOM 714 N N . SER A 1 90 ? -7.305 -4.909 3.369 1.00 97.25 90 SER A N 1
ATOM 715 C CA . SER A 1 90 ? -8.248 -5.413 2.364 1.00 97.25 90 SER A CA 1
ATOM 716 C C . SER A 1 90 ? -8.022 -4.755 1.006 1.00 97.25 90 SER A C 1
ATOM 718 O O . SER A 1 90 ? -7.527 -3.632 0.920 1.00 97.25 90 SER A O 1
ATOM 720 N N . TYR A 1 91 ? -8.382 -5.459 -0.066 1.00 97.31 91 TYR A N 1
ATOM 721 C CA . TYR A 1 91 ? -8.252 -4.984 -1.442 1.00 97.31 91 TYR A CA 1
ATOM 722 C C . TYR A 1 91 ? -9.581 -5.122 -2.181 1.00 97.31 91 TYR A C 1
ATOM 724 O O . TYR A 1 91 ? -10.230 -6.162 -2.074 1.00 97.31 91 TYR A O 1
ATOM 732 N N . SER A 1 92 ? -9.967 -4.102 -2.944 1.00 97.62 92 SER A N 1
ATOM 733 C CA . SER A 1 92 ? -11.154 -4.126 -3.800 1.00 97.62 92 SER A CA 1
ATOM 734 C C . SER A 1 92 ? -10.898 -3.434 -5.141 1.00 97.62 92 SER A C 1
ATOM 736 O O . SER A 1 92 ? -10.052 -2.547 -5.256 1.00 97.62 92 SER A O 1
ATOM 738 N N . GLU A 1 93 ? -11.652 -3.827 -6.170 1.00 97.06 93 GLU A N 1
ATOM 739 C CA . GLU A 1 93 ? -11.595 -3.235 -7.515 1.00 97.06 93 GLU A CA 1
ATOM 740 C C . GLU A 1 93 ? -12.988 -2.744 -7.955 1.00 97.06 93 GLU A C 1
ATOM 742 O O . GLU A 1 93 ? -13.621 -3.359 -8.814 1.00 97.06 93 GLU A O 1
ATOM 747 N N . PRO A 1 94 ? -13.505 -1.635 -7.388 1.00 96.25 94 PRO A N 1
ATOM 748 C CA . PRO A 1 94 ? -14.847 -1.137 -7.717 1.00 96.25 94 PRO A CA 1
ATOM 749 C C . PRO A 1 94 ? -15.028 -0.828 -9.212 1.00 96.25 94 PRO A C 1
ATOM 751 O O . PRO A 1 94 ? -16.090 -1.052 -9.793 1.00 96.25 94 PRO A O 1
ATOM 754 N N . ALA A 1 95 ? -13.964 -0.350 -9.858 1.00 95.44 95 ALA A N 1
ATOM 755 C CA . ALA A 1 95 ? -13.942 -0.004 -11.274 1.00 95.44 95 ALA A CA 1
ATOM 756 C C . ALA A 1 95 ? -13.478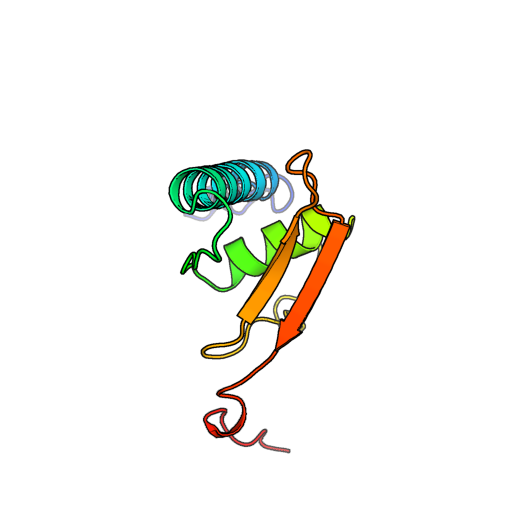 -1.155 -12.187 1.00 95.44 95 ALA A C 1
ATOM 758 O O . ALA A 1 95 ? -13.098 -0.905 -13.330 1.00 95.44 95 ALA A O 1
ATOM 759 N N . ALA A 1 96 ? -13.503 -2.413 -11.724 1.00 94.44 96 ALA A N 1
ATOM 760 C CA . ALA A 1 96 ? -13.043 -3.561 -12.516 1.00 94.44 96 ALA A CA 1
ATOM 761 C C . ALA A 1 96 ? -13.728 -3.665 -13.893 1.00 94.44 96 ALA A C 1
ATOM 763 O O . ALA A 1 96 ? -13.104 -4.074 -14.869 1.00 94.44 96 ALA A O 1
ATOM 764 N N . HIS A 1 97 ? -14.989 -3.237 -13.992 1.00 94.56 97 HIS A N 1
ATOM 765 C CA . HIS A 1 97 ? -15.766 -3.212 -15.234 1.00 94.56 97 HIS A CA 1
ATOM 766 C C . HIS A 1 97 ? -15.220 -2.248 -16.307 1.00 94.56 97 HIS A C 1
ATOM 768 O O . HIS A 1 97 ? -15.594 -2.370 -17.469 1.00 94.56 97 HIS A O 1
ATOM 774 N N . LEU A 1 98 ? -14.340 -1.306 -15.943 1.00 95.56 98 LEU A N 1
ATOM 775 C CA . LEU A 1 98 ? -13.671 -0.388 -16.875 1.00 95.56 98 LEU A CA 1
ATOM 776 C C . LEU A 1 98 ? -12.335 -0.935 -17.397 1.00 95.56 98 LEU A C 1
ATOM 778 O O . LEU A 1 98 ? -11.691 -0.299 -18.234 1.00 95.56 98 LEU A O 1
ATOM 782 N N . LEU A 1 99 ? -11.874 -2.080 -16.887 1.00 92.12 99 LEU A N 1
ATOM 783 C CA . LEU A 1 99 ? -10.612 -2.661 -17.323 1.00 92.12 99 LEU A CA 1
ATOM 784 C C . LEU A 1 99 ? -10.743 -3.224 -18.744 1.00 92.12 99 LEU A C 1
ATOM 786 O O . LEU A 1 99 ? -11.772 -3.807 -19.092 1.00 92.12 99 LEU A O 1
ATOM 790 N N . PRO A 1 100 ? -9.693 -3.099 -19.576 1.00 90.81 100 PRO A N 1
ATOM 791 C CA . PRO A 1 100 ? -9.712 -3.676 -20.908 1.00 90.81 100 PRO A CA 1
ATOM 792 C C . PRO A 1 100 ? -9.896 -5.192 -20.815 1.00 90.81 100 PRO A C 1
ATOM 794 O O . PRO A 1 100 ? -9.241 -5.868 -20.016 1.00 90.81 100 PRO A O 1
ATOM 797 N N . THR A 1 101 ? -10.753 -5.741 -21.675 1.00 86.06 101 THR A N 1
ATOM 798 C CA . THR A 1 101 ? -10.896 -7.190 -21.814 1.00 86.06 101 THR A CA 1
ATOM 799 C C . THR A 1 101 ? -9.539 -7.792 -22.147 1.00 86.06 101 THR A C 1
ATOM 801 O O . THR A 1 101 ? -8.895 -7.394 -23.124 1.00 86.06 101 THR A O 1
ATOM 804 N N . LYS A 1 102 ? -9.093 -8.753 -21.338 1.00 75.69 102 LYS A N 1
ATOM 805 C CA . LYS A 1 102 ? -7.825 -9.445 -21.559 1.00 75.69 102 LYS A CA 1
ATOM 806 C C . LYS A 1 102 ? -7.888 -10.134 -22.925 1.00 75.69 102 LYS A C 1
ATOM 808 O O . LYS A 1 102 ? -8.699 -11.040 -23.114 1.00 75.69 102 LYS A O 1
ATOM 813 N N . LYS A 1 103 ? -7.070 -9.689 -23.885 1.00 67.62 103 LYS A N 1
ATOM 814 C CA . LYS A 1 103 ? -6.901 -10.418 -25.148 1.00 67.62 103 LYS A CA 1
ATOM 815 C C . LYS A 1 103 ? -6.325 -11.794 -24.797 1.00 67.62 103 LYS A C 1
ATOM 817 O O . LYS A 1 103 ? -5.360 -11.857 -24.033 1.00 67.62 103 LYS A O 1
ATOM 822 N N . LYS A 1 104 ? -7.010 -12.851 -25.242 1.00 54.22 104 LYS A N 1
ATOM 823 C CA . LYS A 1 104 ? -6.577 -14.242 -25.064 1.00 54.22 104 LYS A CA 1
ATOM 824 C C . LYS A 1 104 ? -5.262 -14.489 -25.790 1.00 54.22 104 LYS A C 1
ATOM 826 O O . LYS A 1 104 ? -5.082 -13.877 -26.865 1.00 54.22 104 LYS A O 1
#

pLDDT: mean 90.95, std 10.45, range [54.22, 98.19]

Sequence (104 aa):
AWKHLWNPWRPSWGEPYTEQVARMKAAVEAARVAANGKDAIVVSHQLPIWILRSSVEGRRFLHDPRKRQCTLASVTSLHFDASGRVVALSYSEPAAHLLPTKKK

Secondary structure (DSSP, 8-state):
-GGGTS-TTS-TTS--HHHHHHHHHHHHHHHHHHHTTS-------HHHHHHHHHHHTT--S---GGG-S--TT-EEEEEE-TTS-EEEEEEE-TTGGGSPP---

Radius of gyration: 16.12 Å; chains: 1; bounding box: 42×29×44 Å